Protein AF-A0A171C8D1-F1 (afdb_monomer_lite)

Sequence (77 aa):
MAVSKTARQSPLKVDPEANQLISQGAHFLGLTKKDLKNLGDGTVEAL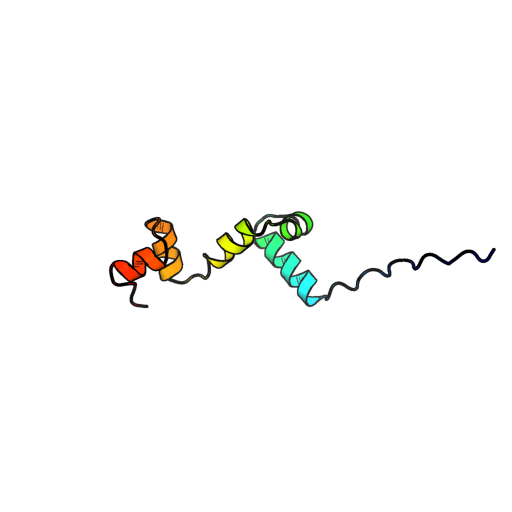QGLDGSLHADVILLIGLTAEEIDAVGGIDE

Structure (mmCIF, N/CA/C/O backbone):
data_AF-A0A171C8D1-F1
#
_entry.id   AF-A0A171C8D1-F1
#
loop_
_atom_site.group_PDB
_atom_site.id
_atom_site.type_symbol
_atom_site.label_atom_id
_atom_site.label_alt_id
_atom_site.label_comp_id
_atom_site.label_asym_id
_atom_site.label_entity_id
_atom_site.label_seq_id
_atom_site.pdbx_PDB_ins_code
_atom_site.Cartn_x
_atom_site.Cartn_y
_atom_site.Cartn_z
_atom_site.occupancy
_atom_si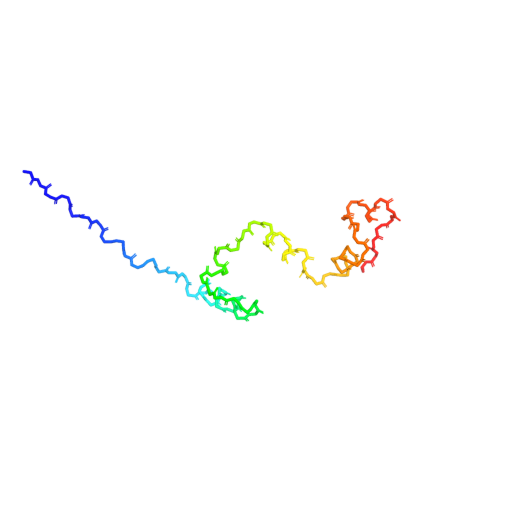te.B_iso_or_equiv
_atom_site.auth_seq_id
_atom_site.auth_comp_id
_atom_site.auth_asym_id
_atom_site.auth_atom_id
_atom_site.pdbx_PDB_model_num
ATOM 1 N N . MET A 1 1 ? 1.765 4.498 55.947 1.00 40.75 1 MET A N 1
ATOM 2 C CA . MET A 1 1 ? 1.910 3.949 54.581 1.00 40.75 1 MET A CA 1
ATOM 3 C C . MET A 1 1 ? 0.864 4.616 53.703 1.00 40.75 1 MET A C 1
ATOM 5 O O . MET A 1 1 ? -0.314 4.333 53.867 1.00 40.75 1 MET A O 1
ATOM 9 N N . ALA A 1 2 ? 1.261 5.590 52.883 1.00 44.50 2 ALA A N 1
ATOM 10 C CA . ALA A 1 2 ? 0.339 6.294 51.995 1.00 44.50 2 ALA A CA 1
ATOM 11 C C . ALA A 1 2 ? 0.154 5.466 50.716 1.00 44.50 2 ALA A C 1
ATOM 13 O O . ALA A 1 2 ? 1.126 5.173 50.026 1.00 44.50 2 ALA A O 1
ATOM 14 N N . VAL A 1 3 ? -1.083 5.055 50.438 1.00 46.28 3 VAL A N 1
ATOM 15 C CA . VAL A 1 3 ? -1.451 4.335 49.215 1.00 46.28 3 VAL A CA 1
ATOM 16 C C . VAL A 1 3 ? -1.348 5.309 48.043 1.00 46.28 3 VAL A C 1
ATOM 18 O O . VAL A 1 3 ? -2.124 6.260 47.938 1.00 46.28 3 VAL A O 1
ATOM 21 N N . SER A 1 4 ? -0.368 5.089 47.171 1.00 49.84 4 SER A N 1
ATOM 22 C CA . SER A 1 4 ? -0.226 5.791 45.901 1.00 49.84 4 SER A CA 1
ATOM 23 C C . SER A 1 4 ? -1.428 5.462 45.014 1.00 49.84 4 SER A C 1
ATOM 25 O O . SER A 1 4 ? -1.615 4.338 44.555 1.00 49.84 4 SER A O 1
ATOM 27 N N . LYS A 1 5 ? -2.284 6.463 44.803 1.00 48.75 5 LYS A N 1
ATOM 28 C CA . LYS A 1 5 ? -3.432 6.417 43.896 1.00 48.75 5 LYS A CA 1
ATOM 29 C C . LYS A 1 5 ? -2.932 6.087 42.487 1.00 48.75 5 LYS A C 1
ATOM 31 O O . LYS A 1 5 ? -2.344 6.947 41.838 1.00 48.75 5 LYS A O 1
ATOM 36 N N . THR A 1 6 ? -3.159 4.856 42.022 1.00 57.09 6 THR A N 1
ATOM 37 C CA . THR A 1 6 ? -2.939 4.448 40.628 1.00 57.09 6 THR A CA 1
ATOM 38 C C . THR A 1 6 ? -3.590 5.483 39.718 1.00 57.09 6 THR A C 1
ATOM 40 O O . THR A 1 6 ? -4.807 5.689 39.776 1.00 57.09 6 THR A O 1
ATOM 43 N N . ALA A 1 7 ? -2.779 6.177 38.918 1.00 53.50 7 ALA A N 1
ATOM 44 C CA . ALA A 1 7 ? -3.279 7.060 37.882 1.00 53.50 7 ALA A CA 1
ATOM 45 C C . ALA A 1 7 ? -4.140 6.202 36.952 1.00 53.50 7 ALA A C 1
ATOM 47 O O . ALA A 1 7 ? -3.631 5.342 36.236 1.00 53.50 7 ALA A O 1
ATOM 48 N N . ARG A 1 8 ? -5.464 6.383 37.018 1.00 47.62 8 ARG A N 1
ATOM 49 C CA . ARG A 1 8 ? -6.369 5.842 36.006 1.00 47.62 8 ARG A CA 1
ATOM 50 C C . ARG A 1 8 ? -5.843 6.375 34.683 1.00 47.62 8 ARG A C 1
ATOM 52 O O . ARG A 1 8 ? -5.781 7.593 34.530 1.00 47.62 8 ARG A O 1
ATOM 59 N N . GLN A 1 9 ? -5.414 5.493 33.782 1.00 44.34 9 GLN A N 1
ATOM 60 C CA . GLN A 1 9 ? -5.121 5.890 32.413 1.00 44.34 9 GLN A CA 1
ATOM 61 C C . GLN A 1 9 ? -6.402 6.525 31.879 1.00 44.34 9 GLN A C 1
ATOM 63 O O . GLN A 1 9 ? -7.395 5.840 31.635 1.00 44.34 9 GLN A O 1
ATOM 68 N N . SER A 1 10 ? -6.416 7.856 31.815 1.00 38.44 10 SER A N 1
ATOM 69 C CA . SER A 1 10 ? -7.455 8.603 31.126 1.00 38.44 10 SER A CA 1
ATOM 70 C C . SER A 1 10 ? -7.607 7.976 29.743 1.00 38.44 10 SER A C 1
ATOM 72 O O . SER A 1 10 ? -6.574 7.644 29.153 1.00 38.44 10 SER A O 1
ATOM 74 N N . PRO A 1 11 ? -8.835 7.792 29.223 1.00 49.12 11 PRO A N 1
ATOM 75 C CA . PRO A 1 11 ? -9.023 7.328 27.857 1.00 49.12 11 PRO A CA 1
ATOM 76 C C . PRO A 1 11 ? -8.135 8.192 26.970 1.00 49.12 11 PRO A C 1
ATOM 78 O O . PRO A 1 11 ? -8.322 9.412 26.944 1.00 49.12 11 PRO A O 1
ATOM 81 N N . LEU A 1 12 ? -7.100 7.593 26.365 1.00 57.88 12 LEU A N 1
ATOM 82 C CA . LEU A 1 12 ? -6.244 8.293 25.417 1.00 57.88 12 LEU A CA 1
ATOM 83 C C . LEU A 1 12 ? -7.215 8.901 24.419 1.00 57.88 12 LEU A C 1
ATOM 85 O O . LEU A 1 12 ? -7.942 8.163 23.753 1.00 57.88 12 LEU A O 1
ATOM 89 N N . LYS A 1 13 ? -7.317 10.232 24.412 1.00 59.66 13 LYS A N 1
ATOM 90 C CA . LYS A 1 13 ? -8.080 10.951 23.403 1.00 59.66 13 LYS A CA 1
ATOM 91 C C . LYS A 1 13 ? -7.352 10.663 22.103 1.00 59.66 13 LYS A C 1
ATOM 93 O O . LYS A 1 13 ? -6.393 11.348 21.770 1.00 59.66 13 LYS A O 1
ATOM 98 N N . VAL A 1 14 ? -7.727 9.561 21.461 1.00 64.31 14 VAL A N 1
ATOM 99 C CA . VAL A 1 14 ? -7.285 9.252 20.115 1.00 64.31 14 VAL A CA 1
ATOM 100 C C . VAL A 1 14 ? -7.785 10.424 19.304 1.00 64.31 14 VAL A C 1
ATOM 102 O O . VAL A 1 14 ? -8.975 10.748 19.357 1.00 64.31 14 VAL A O 1
ATOM 105 N N . ASP A 1 15 ? -6.844 11.105 18.672 1.00 78.38 15 ASP A N 1
ATOM 106 C CA . ASP A 1 15 ? -7.135 12.212 17.794 1.00 78.38 15 ASP A CA 1
ATOM 107 C C . ASP A 1 15 ? -8.286 11.812 16.838 1.00 78.38 15 ASP A C 1
ATOM 109 O O . ASP A 1 15 ? -8.273 10.701 16.284 1.00 78.38 15 ASP A O 1
ATOM 113 N N . PRO A 1 16 ? -9.357 12.623 16.741 1.00 79.56 16 PRO A N 1
ATOM 114 C CA . PRO A 1 16 ? -10.554 12.236 16.005 1.00 79.56 16 PRO A CA 1
ATOM 115 C C . PRO A 1 16 ? -10.274 12.027 14.514 1.00 79.56 16 PRO A C 1
ATOM 117 O O . PRO A 1 16 ? -10.894 11.148 13.913 1.00 79.56 16 PRO A O 1
ATOM 120 N N . GLU A 1 17 ? -9.323 12.771 13.948 1.00 81.44 17 GLU A N 1
ATOM 121 C CA . GLU A 1 17 ? -8.887 12.652 12.558 1.00 81.44 17 GLU A CA 1
ATOM 122 C C . GLU A 1 17 ? -8.136 11.331 12.351 1.00 81.44 17 GLU A C 1
ATOM 124 O O . GLU A 1 17 ? -8.511 10.526 11.496 1.00 81.44 17 GLU A O 1
ATOM 129 N N . ALA A 1 18 ? -7.185 11.007 13.231 1.00 80.88 18 ALA A N 1
ATOM 130 C CA . ALA A 1 18 ? -6.491 9.719 13.213 1.00 80.88 18 ALA A CA 1
ATOM 131 C C . ALA A 1 18 ? -7.463 8.532 13.344 1.00 80.88 18 ALA A C 1
ATOM 133 O O . ALA A 1 18 ? -7.326 7.512 12.665 1.00 80.88 18 ALA A O 1
ATOM 134 N N . ASN A 1 19 ? -8.489 8.647 14.192 1.00 83.75 19 ASN A N 1
ATOM 135 C CA . ASN A 1 19 ? -9.504 7.605 14.332 1.00 83.75 19 ASN A CA 1
ATOM 136 C C . ASN A 1 19 ? -10.384 7.467 13.076 1.00 83.75 19 ASN A C 1
ATOM 138 O O . ASN A 1 19 ? -10.799 6.350 12.750 1.00 83.75 19 ASN A O 1
ATOM 142 N N . GLN A 1 20 ? -10.673 8.561 12.366 1.00 85.56 20 GLN A N 1
ATOM 143 C CA . GLN A 1 20 ? -11.371 8.516 11.079 1.00 85.56 20 GLN A CA 1
ATOM 144 C C . GLN A 1 20 ? -10.518 7.838 10.006 1.00 85.56 20 GLN A C 1
ATOM 146 O O . GLN A 1 20 ? -11.015 6.911 9.366 1.00 85.56 20 GLN A O 1
ATOM 151 N N . LEU A 1 21 ? -9.237 8.196 9.891 1.00 84.94 21 LEU A N 1
ATOM 152 C CA . LEU A 1 21 ? -8.300 7.570 8.952 1.00 84.94 21 LEU A CA 1
ATOM 153 C C . LEU A 1 21 ? -8.171 6.061 9.198 1.00 84.94 21 LEU A C 1
ATOM 155 O O . LEU A 1 21 ? -8.333 5.265 8.277 1.00 84.94 21 LEU A O 1
ATOM 159 N N . ILE A 1 22 ? -8.005 5.641 10.457 1.00 84.44 22 ILE A N 1
ATOM 160 C CA . ILE A 1 22 ? -7.973 4.214 10.830 1.00 84.44 22 ILE A CA 1
ATOM 161 C C . ILE A 1 22 ? -9.292 3.513 10.477 1.00 84.44 22 ILE A C 1
ATOM 163 O O . ILE A 1 22 ? -9.294 2.351 10.079 1.00 84.44 22 ILE A O 1
ATOM 167 N N . SER A 1 23 ? -10.429 4.198 10.631 1.00 85.81 23 SER A N 1
ATOM 168 C CA . SER A 1 23 ? -11.739 3.632 10.285 1.00 85.81 23 SER A CA 1
ATOM 169 C C . SER A 1 23 ? -11.891 3.421 8.782 1.00 85.81 23 SER A C 1
ATOM 171 O O . SER A 1 23 ? -12.379 2.373 8.367 1.00 85.81 23 SER A O 1
ATOM 173 N N . GLN A 1 24 ? -11.475 4.405 7.986 1.00 87.06 24 GLN A N 1
ATOM 174 C CA . GLN A 1 24 ? -11.531 4.354 6.528 1.00 87.06 24 GLN A CA 1
ATOM 175 C C . GLN A 1 24 ? -10.568 3.304 5.976 1.00 87.06 24 GLN A C 1
ATOM 177 O O . GLN A 1 24 ? -10.992 2.461 5.190 1.00 87.06 24 GLN A O 1
ATOM 182 N N . GLY A 1 25 ? -9.320 3.286 6.453 1.00 83.62 25 GLY A N 1
ATOM 183 C CA . GLY A 1 25 ? -8.336 2.279 6.059 1.00 83.62 25 GLY A CA 1
ATOM 184 C C . GLY A 1 25 ? -8.802 0.860 6.386 1.00 83.62 25 GLY A C 1
ATOM 185 O O . GLY A 1 25 ? -8.669 -0.042 5.565 1.00 83.62 25 GLY A O 1
ATOM 186 N N . ALA A 1 26 ? -9.429 0.661 7.550 1.00 86.75 26 ALA A N 1
ATOM 187 C CA . ALA A 1 26 ? -9.916 -0.657 7.949 1.00 86.75 26 ALA A CA 1
ATOM 188 C C . ALA A 1 26 ? -11.062 -1.113 7.039 1.00 86.75 26 ALA A C 1
ATOM 190 O O . ALA A 1 26 ? -11.084 -2.258 6.599 1.00 86.75 26 ALA A O 1
ATOM 191 N N . HIS A 1 27 ? -11.975 -0.198 6.699 1.00 84.88 27 HIS A N 1
ATOM 192 C CA . HIS A 1 27 ? -13.060 -0.485 5.768 1.00 84.88 27 HIS A CA 1
ATOM 193 C C . HIS A 1 27 ? -12.548 -0.830 4.365 1.00 84.88 27 HIS A C 1
ATOM 195 O O . HIS A 1 27 ? -12.989 -1.822 3.792 1.00 84.88 27 HIS A O 1
ATOM 201 N N . PHE A 1 28 ? -11.599 -0.049 3.844 1.00 84.06 28 PHE A N 1
ATOM 202 C CA . PHE A 1 28 ? -11.013 -0.258 2.521 1.00 84.06 28 PHE A CA 1
ATOM 203 C C . PHE A 1 28 ? -10.310 -1.615 2.405 1.00 84.06 28 PHE A C 1
ATOM 205 O O . PHE A 1 28 ? -10.526 -2.345 1.444 1.00 84.06 28 PHE A O 1
ATOM 212 N N . LEU A 1 29 ? -9.528 -1.985 3.420 1.00 83.94 29 LEU A N 1
ATOM 213 C CA . LEU A 1 29 ? -8.788 -3.248 3.443 1.00 83.94 29 LEU A CA 1
ATOM 214 C C . LEU A 1 29 ? -9.646 -4.454 3.868 1.00 83.94 29 LEU A C 1
ATOM 216 O O . LEU A 1 29 ? -9.140 -5.571 3.928 1.00 83.94 29 LEU A O 1
ATOM 220 N N . GLY A 1 30 ? -10.928 -4.254 4.202 1.00 86.50 30 GLY A N 1
ATOM 221 C CA . GLY A 1 30 ? -11.799 -5.317 4.718 1.00 86.50 30 GLY A CA 1
ATOM 222 C C . GLY A 1 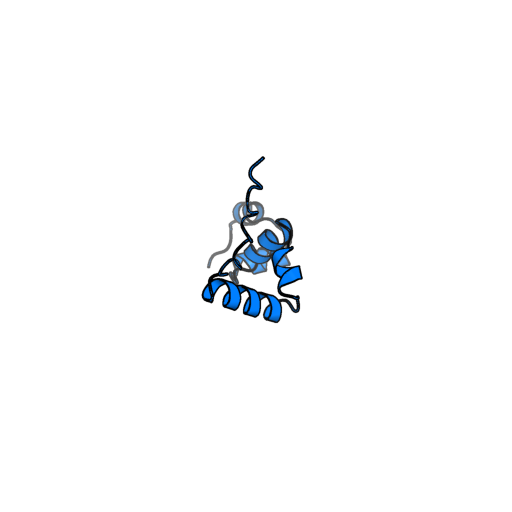30 ? -11.363 -5.863 6.086 1.00 86.50 30 GLY A C 1
ATOM 223 O O . GLY A 1 30 ? -11.713 -6.986 6.447 1.00 86.50 30 GLY A O 1
ATOM 224 N N . LEU A 1 31 ? -10.594 -5.082 6.847 1.00 88.44 31 LEU A N 1
ATOM 225 C CA . LEU A 1 31 ? -10.033 -5.448 8.146 1.00 88.44 31 LEU A CA 1
ATOM 226 C C . LEU A 1 31 ? -10.814 -4.801 9.291 1.00 88.44 31 LEU A C 1
ATOM 228 O O . LEU A 1 31 ? -11.526 -3.808 9.130 1.00 88.44 31 LEU A O 1
ATOM 232 N N . THR A 1 32 ? -10.639 -5.316 10.509 1.00 88.81 32 THR A N 1
ATOM 233 C CA . THR A 1 32 ? -11.073 -4.565 11.690 1.00 88.81 32 THR A CA 1
ATOM 234 C C . THR A 1 32 ? -10.058 -3.471 12.024 1.00 88.81 32 THR A C 1
ATOM 236 O O . THR A 1 32 ? -8.865 -3.599 11.752 1.00 88.81 32 THR A O 1
ATOM 239 N N . LYS A 1 33 ? -10.493 -2.398 12.703 1.00 87.00 33 LYS A N 1
ATOM 240 C CA . LYS A 1 33 ? -9.581 -1.336 13.182 1.00 87.00 33 LYS A CA 1
ATOM 241 C C . LYS A 1 33 ? -8.450 -1.870 14.063 1.00 87.00 33 LYS A C 1
ATOM 243 O O . LYS A 1 33 ? -7.397 -1.251 14.154 1.00 87.00 33 LYS A O 1
ATOM 248 N N . LYS A 1 34 ? -8.704 -2.969 14.779 1.00 86.88 34 LYS A N 1
ATOM 249 C CA . LYS A 1 34 ? -7.707 -3.624 15.624 1.00 86.88 34 LYS A CA 1
ATOM 250 C C . LYS A 1 34 ? -6.676 -4.336 14.755 1.00 86.88 3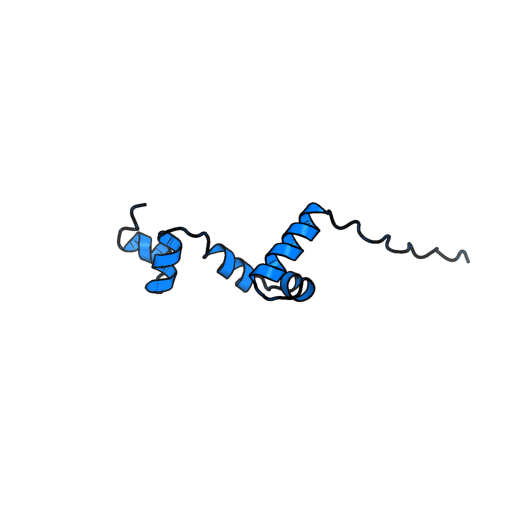4 LYS A C 1
ATOM 252 O O . LYS A 1 34 ? -5.491 -4.166 15.002 1.00 86.88 34 LYS A O 1
ATOM 257 N N . ASP A 1 35 ? -7.119 -5.082 13.751 1.00 84.88 35 ASP A N 1
ATOM 258 C CA . ASP A 1 35 ? -6.221 -5.828 12.865 1.00 84.88 35 ASP A CA 1
ATOM 259 C C . ASP A 1 35 ? -5.367 -4.881 12.026 1.00 84.88 35 ASP A C 1
ATOM 261 O O . ASP A 1 35 ? -4.167 -5.090 11.910 1.00 84.88 35 ASP A O 1
ATOM 265 N N . LEU A 1 36 ? -5.942 -3.762 11.576 1.00 83.75 36 LEU A N 1
ATOM 266 C CA . LEU A 1 36 ? -5.199 -2.712 10.882 1.00 83.75 36 LEU A CA 1
ATOM 267 C C . LEU A 1 36 ? -4.102 -2.069 11.746 1.00 83.75 36 LEU A C 1
ATOM 269 O O . LEU A 1 36 ? -3.066 -1.680 11.230 1.00 83.75 36 LEU A O 1
ATOM 273 N N . LYS A 1 37 ? -4.289 -1.968 13.067 1.00 82.31 37 LYS A N 1
ATOM 274 C CA . LYS A 1 37 ? -3.228 -1.495 13.978 1.00 82.31 37 LYS A CA 1
ATOM 275 C C . LYS A 1 37 ? -2.130 -2.529 14.218 1.00 82.31 37 LYS A C 1
ATOM 277 O O . LYS A 1 37 ? -1.070 -2.162 14.709 1.00 82.31 37 LYS A O 1
ATOM 282 N N . ASN A 1 38 ? -2.409 -3.795 13.924 1.00 83.00 38 ASN A N 1
ATOM 283 C CA . ASN A 1 38 ? -1.470 -4.903 14.061 1.00 83.00 38 ASN A CA 1
ATOM 284 C C . ASN A 1 38 ? -0.859 -5.297 12.710 1.00 83.00 38 ASN A C 1
ATOM 286 O O . ASN A 1 38 ? -0.258 -6.367 12.613 1.00 83.00 38 ASN A O 1
ATOM 290 N N . LEU A 1 39 ? -1.040 -4.472 11.673 1.00 81.00 39 LEU A N 1
ATOM 291 C CA . LEU A 1 39 ? -0.335 -4.644 10.413 1.00 81.00 39 LEU A CA 1
ATOM 292 C C . LEU A 1 39 ? 1.169 -4.604 10.713 1.00 81.00 39 LEU A C 1
ATOM 294 O O . LEU A 1 39 ? 1.648 -3.659 11.337 1.00 81.00 39 LEU A O 1
ATOM 298 N N . GLY A 1 40 ? 1.893 -5.652 10.326 1.00 78.69 40 GLY A N 1
ATOM 299 C CA . GLY A 1 40 ? 3.344 -5.683 10.488 1.00 78.69 40 GLY A CA 1
ATOM 300 C C . GLY A 1 40 ? 4.034 -4.761 9.485 1.00 78.69 40 GLY A C 1
ATOM 301 O O . GLY A 1 40 ? 3.454 -4.430 8.448 1.00 78.69 40 GLY A O 1
ATOM 302 N N . ASP A 1 41 ? 5.288 -4.410 9.768 1.00 74.44 41 ASP A N 1
ATOM 303 C CA . ASP A 1 41 ? 6.089 -3.486 8.952 1.00 74.44 41 ASP A CA 1
ATOM 304 C C . ASP A 1 41 ? 6.109 -3.886 7.466 1.00 74.44 41 ASP A C 1
ATOM 306 O O . ASP A 1 41 ? 5.834 -3.057 6.605 1.00 74.44 41 ASP A O 1
ATOM 310 N N . GLY A 1 42 ? 6.249 -5.182 7.161 1.00 67.44 42 GLY A N 1
ATOM 311 C CA . GLY A 1 42 ? 6.249 -5.668 5.775 1.00 67.44 42 GLY A CA 1
ATOM 312 C C . GLY A 1 42 ? 4.918 -5.500 5.028 1.00 67.44 42 GLY A C 1
ATOM 313 O O . GLY A 1 42 ? 4.899 -5.434 3.803 1.00 67.44 42 GLY A O 1
ATOM 314 N N . THR A 1 43 ? 3.784 -5.404 5.732 1.00 72.56 43 THR A N 1
ATOM 315 C CA . THR A 1 43 ? 2.500 -5.094 5.076 1.00 72.56 43 THR A CA 1
ATOM 316 C C . THR A 1 43 ? 2.375 -3.596 4.805 1.00 72.56 43 THR A C 1
ATOM 318 O O . THR A 1 43 ? 1.797 -3.205 3.798 1.00 72.56 43 THR A O 1
ATOM 321 N N . VAL A 1 44 ? 2.934 -2.754 5.678 1.00 75.25 44 VAL A N 1
ATOM 322 C CA . VAL A 1 44 ? 2.993 -1.304 5.453 1.00 75.25 44 VAL A CA 1
ATOM 323 C C . VAL A 1 44 ? 3.921 -0.986 4.281 1.00 75.25 44 VAL A C 1
ATOM 325 O O . VAL A 1 44 ? 3.533 -0.206 3.418 1.00 75.25 44 VAL A O 1
ATOM 328 N N . GLU A 1 45 ? 5.087 -1.631 4.196 1.00 70.00 45 GLU A N 1
ATOM 329 C CA . GLU A 1 45 ? 6.005 -1.507 3.052 1.00 70.00 45 GLU A CA 1
ATOM 330 C C . GLU A 1 45 ? 5.345 -1.952 1.741 1.00 70.00 45 GLU A C 1
ATOM 332 O O . GLU A 1 45 ? 5.408 -1.236 0.744 1.00 70.00 45 GLU A O 1
ATOM 337 N N . ALA A 1 46 ? 4.629 -3.080 1.744 1.00 68.25 46 ALA A N 1
ATOM 338 C CA . ALA A 1 46 ? 3.898 -3.532 0.561 1.00 68.25 46 ALA A CA 1
ATOM 339 C C . ALA A 1 46 ? 2.800 -2.543 0.127 1.00 68.25 46 ALA A C 1
ATOM 341 O O . ALA A 1 46 ? 2.602 -2.336 -1.066 1.00 68.25 46 ALA A O 1
ATOM 342 N N . LEU A 1 47 ? 2.101 -1.908 1.077 1.00 72.75 47 LEU A N 1
ATOM 343 C CA . LEU A 1 47 ? 1.099 -0.878 0.776 1.00 72.75 47 LEU A CA 1
ATOM 344 C C . LEU A 1 47 ? 1.726 0.421 0.249 1.00 72.75 47 LEU A C 1
ATOM 346 O O . LEU A 1 47 ? 1.099 1.095 -0.561 1.00 72.75 47 LEU A O 1
ATOM 350 N N . GLN A 1 48 ? 2.942 0.776 0.678 1.00 70.38 48 GLN A N 1
ATOM 351 C CA . GLN A 1 48 ? 3.673 1.928 0.131 1.00 70.38 48 GLN A CA 1
ATOM 352 C C . GLN A 1 48 ? 4.076 1.715 -1.329 1.00 70.38 48 GLN A C 1
ATOM 354 O O . GLN A 1 48 ? 4.075 2.669 -2.096 1.00 70.38 48 GLN A O 1
ATOM 359 N N . GLY A 1 49 ? 4.353 0.469 -1.723 1.00 66.50 49 GLY A N 1
ATOM 360 C CA . GLY A 1 49 ? 4.587 0.103 -3.119 1.00 66.50 49 GLY A CA 1
ATOM 361 C C . GLY A 1 49 ? 3.341 0.161 -4.010 1.00 66.50 49 GLY A C 1
ATOM 362 O O . GLY A 1 49 ? 3.465 -0.070 -5.201 1.00 66.50 49 GLY A O 1
ATOM 363 N N . LEU A 1 50 ? 2.152 0.450 -3.466 1.00 69.00 50 LEU A N 1
ATOM 364 C CA . LEU A 1 50 ? 0.899 0.637 -4.211 1.00 69.00 50 LEU A CA 1
ATOM 365 C C . LEU A 1 50 ? 0.509 2.122 -4.247 1.00 69.00 50 LEU A C 1
ATOM 367 O O . LEU A 1 50 ? -0.635 2.491 -3.974 1.00 69.00 50 LEU A O 1
ATOM 371 N N . ASP A 1 51 ? 1.476 2.986 -4.545 1.00 72.88 51 ASP A N 1
ATOM 372 C CA . ASP A 1 51 ? 1.299 4.442 -4.610 1.00 72.88 51 ASP A CA 1
ATOM 373 C C . ASP A 1 51 ? 0.474 4.916 -5.824 1.00 72.88 51 ASP A C 1
ATOM 375 O O . ASP A 1 51 ? 0.107 6.089 -5.908 1.00 72.88 51 ASP A O 1
ATOM 379 N N . GLY A 1 52 ? 0.129 3.995 -6.728 1.00 73.25 52 GLY A N 1
ATOM 380 C CA . GLY A 1 52 ? -0.648 4.261 -7.936 1.00 73.25 52 GLY A CA 1
ATOM 381 C C . GLY A 1 52 ? 0.175 4.839 -9.088 1.00 73.25 52 GLY A C 1
ATOM 382 O O . GLY A 1 52 ? -0.416 5.289 -10.070 1.00 73.25 52 GLY A O 1
ATOM 383 N N . SER A 1 53 ? 1.506 4.849 -8.974 1.00 79.75 53 SER A N 1
ATOM 384 C CA . SER A 1 53 ? 2.403 5.205 -10.073 1.00 79.75 53 SER A CA 1
ATOM 385 C C . SER A 1 53 ? 2.484 4.086 -11.114 1.00 79.75 53 SER A C 1
ATOM 387 O O . SER A 1 53 ? 2.343 2.898 -10.804 1.00 79.75 53 SER A O 1
ATOM 389 N N . LEU A 1 54 ? 2.782 4.459 -12.364 1.00 79.44 54 LEU A N 1
ATOM 390 C CA . LEU A 1 54 ? 3.097 3.480 -13.411 1.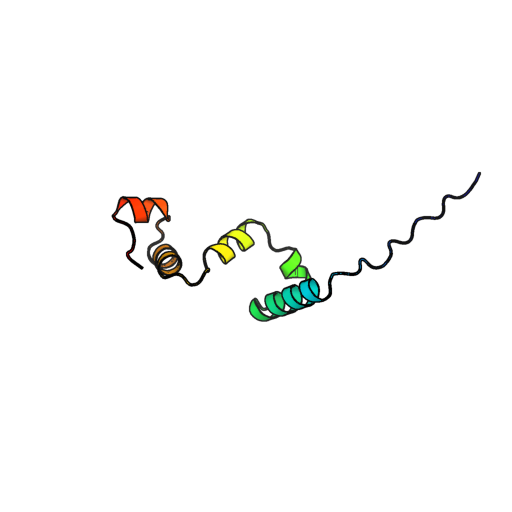00 79.44 54 LEU A CA 1
ATOM 391 C C . LEU A 1 54 ? 4.311 2.633 -13.003 1.00 79.44 54 LEU A C 1
ATOM 393 O O . LEU A 1 54 ? 4.388 1.445 -13.310 1.00 79.44 54 LEU A O 1
ATOM 397 N N . HIS A 1 55 ? 5.240 3.247 -12.276 1.00 81.94 55 HIS A N 1
ATOM 398 C CA . HIS A 1 55 ? 6.445 2.603 -11.791 1.00 81.94 55 HIS A CA 1
ATOM 399 C C . HIS A 1 55 ? 6.147 1.444 -10.824 1.00 81.94 55 HIS A C 1
ATOM 401 O O . HIS A 1 55 ? 6.667 0.340 -11.000 1.00 81.94 55 HIS A O 1
ATOM 407 N N . ALA A 1 56 ? 5.252 1.659 -9.858 1.00 76.88 56 ALA A N 1
ATOM 408 C CA . ALA A 1 56 ? 4.767 0.633 -8.935 1.00 76.88 56 ALA A CA 1
ATOM 409 C C . ALA A 1 56 ? 4.085 -0.549 -9.648 1.00 76.88 56 ALA A C 1
ATOM 411 O O . ALA A 1 56 ? 4.373 -1.713 -9.351 1.00 76.88 56 ALA A O 1
ATOM 412 N N . ASP A 1 57 ? 3.219 -0.263 -10.624 1.00 80.81 57 ASP A N 1
ATOM 413 C CA . ASP A 1 57 ? 2.510 -1.291 -11.394 1.00 80.81 57 ASP A CA 1
ATOM 414 C C . ASP A 1 57 ? 3.470 -2.154 -12.223 1.00 80.81 57 ASP A C 1
ATOM 416 O O . ASP A 1 57 ? 3.320 -3.379 -12.303 1.00 80.81 57 ASP A O 1
ATOM 420 N N . VAL A 1 58 ? 4.481 -1.527 -12.829 1.00 81.00 58 VAL A N 1
ATOM 421 C CA . VAL A 1 58 ? 5.489 -2.228 -13.628 1.00 81.00 58 VAL A CA 1
ATOM 422 C C . VAL A 1 58 ? 6.335 -3.144 -12.745 1.00 81.00 58 VAL A C 1
ATOM 424 O O . VAL A 1 58 ? 6.459 -4.318 -13.096 1.00 81.00 58 VAL A O 1
ATOM 427 N N . ILE A 1 59 ? 6.820 -2.673 -11.585 1.00 84.50 59 ILE A N 1
ATOM 428 C CA . ILE A 1 59 ? 7.522 -3.498 -10.577 1.00 84.50 59 ILE A CA 1
ATOM 429 C C . ILE A 1 59 ? 6.705 -4.745 -10.231 1.00 84.50 59 ILE A C 1
ATOM 431 O O . ILE A 1 59 ? 7.220 -5.866 -10.276 1.00 84.50 59 ILE A O 1
ATOM 435 N N . LEU A 1 60 ? 5.415 -4.564 -9.931 1.00 81.50 60 LEU A N 1
ATOM 436 C CA . LEU A 1 60 ? 4.528 -5.658 -9.545 1.00 81.50 60 LEU A CA 1
ATOM 437 C C . LEU A 1 60 ? 4.351 -6.691 -10.667 1.00 81.50 60 LEU A C 1
ATOM 439 O O . LEU A 1 60 ? 4.297 -7.892 -10.399 1.00 81.50 60 LEU A O 1
ATOM 443 N N . LEU A 1 61 ? 4.252 -6.237 -11.918 1.00 84.06 61 LEU A N 1
ATOM 444 C CA . LEU A 1 61 ? 3.988 -7.101 -13.066 1.00 84.06 61 LEU A CA 1
ATOM 445 C C . LEU A 1 61 ? 5.206 -7.933 -13.481 1.00 84.06 61 LEU A C 1
ATOM 447 O O . LEU A 1 61 ? 5.057 -9.099 -13.850 1.00 84.06 61 LEU A O 1
ATOM 451 N N . ILE A 1 62 ? 6.397 -7.333 -13.463 1.00 86.38 62 ILE A N 1
ATOM 452 C CA . ILE A 1 62 ? 7.621 -7.975 -13.968 1.00 86.38 62 ILE A CA 1
ATOM 453 C C . ILE A 1 62 ? 8.446 -8.641 -12.862 1.00 86.38 62 ILE A C 1
ATOM 455 O O . ILE A 1 62 ? 9.279 -9.495 -13.164 1.00 86.38 62 ILE A O 1
ATOM 459 N N . GLY A 1 63 ? 8.200 -8.284 -11.597 1.00 82.88 63 GLY A N 1
ATOM 460 C CA . GLY A 1 63 ? 8.887 -8.846 -10.435 1.00 82.88 63 GLY A CA 1
ATOM 461 C C . GLY A 1 63 ? 10.339 -8.388 -10.276 1.00 82.88 63 GLY A C 1
ATOM 462 O O . GLY A 1 63 ? 11.099 -9.063 -9.587 1.00 82.88 63 GLY A O 1
ATOM 463 N N . LEU A 1 64 ? 10.718 -7.283 -10.922 1.00 86.25 64 LEU A N 1
ATOM 464 C CA . LEU A 1 64 ? 12.022 -6.634 -10.764 1.00 86.25 64 LEU A CA 1
ATOM 465 C C . LEU A 1 64 ? 11.937 -5.532 -9.709 1.00 86.25 64 LEU A C 1
ATOM 467 O O . LEU A 1 64 ? 10.898 -4.882 -9.583 1.00 86.25 64 LEU A O 1
ATOM 471 N N . THR A 1 65 ? 13.022 -5.299 -8.974 1.00 84.38 65 THR A N 1
ATOM 472 C CA . THR A 1 65 ? 13.104 -4.166 -8.042 1.00 84.38 65 THR A CA 1
ATOM 473 C C . THR A 1 65 ? 13.252 -2.837 -8.787 1.00 84.38 65 THR A C 1
ATOM 475 O O . THR A 1 65 ? 13.583 -2.805 -9.973 1.00 84.38 65 THR A O 1
ATOM 478 N N . ALA A 1 66 ? 13.033 -1.718 -8.089 1.00 82.06 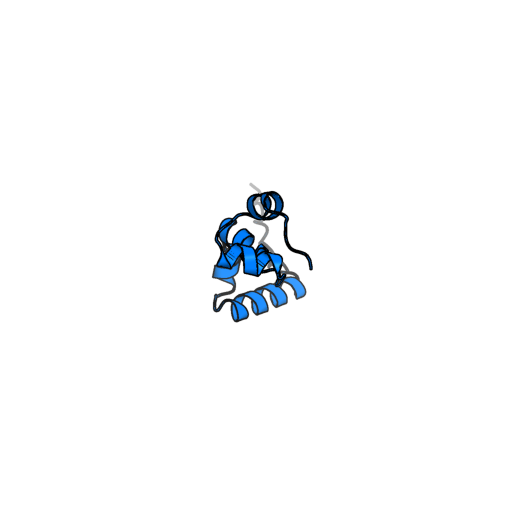66 ALA A N 1
ATOM 479 C CA . ALA A 1 66 ? 13.216 -0.381 -8.660 1.00 82.06 66 ALA A CA 1
ATOM 480 C C . ALA A 1 66 ? 14.634 -0.193 -9.230 1.00 82.06 66 ALA A C 1
ATOM 482 O O . ALA A 1 66 ? 14.813 0.318 -10.331 1.00 82.06 66 ALA A O 1
ATOM 483 N N . GLU A 1 67 ? 15.643 -0.697 -8.521 1.00 85.81 67 GLU A N 1
ATOM 484 C CA . GLU A 1 67 ? 17.042 -0.609 -8.937 1.00 85.81 67 GLU A CA 1
ATOM 485 C C . GLU A 1 67 ? 17.326 -1.451 -10.188 1.00 85.81 67 GLU A C 1
ATOM 487 O O . GLU A 1 67 ? 18.131 -1.065 -11.036 1.00 85.81 67 GLU A O 1
ATOM 492 N N . GLU A 1 68 ? 16.671 -2.607 -10.316 1.00 87.12 68 GLU A N 1
ATOM 493 C CA . GLU A 1 68 ? 16.788 -3.473 -11.492 1.00 87.12 68 GLU A CA 1
ATOM 494 C C . GLU A 1 68 ? 16.110 -2.857 -12.722 1.00 87.12 68 GLU A C 1
ATOM 496 O O . GLU A 1 68 ? 16.614 -3.002 -13.837 1.00 87.12 68 GLU A O 1
ATOM 501 N N . ILE A 1 69 ? 15.008 -2.131 -12.524 1.00 86.94 69 ILE A N 1
ATOM 502 C CA . ILE A 1 69 ? 14.326 -1.367 -13.575 1.00 86.94 69 ILE A CA 1
ATOM 503 C C . ILE A 1 69 ? 15.195 -0.201 -14.048 1.00 86.94 69 ILE A C 1
ATOM 505 O O . ILE A 1 69 ? 15.409 -0.039 -15.253 1.00 86.94 69 ILE A O 1
ATOM 509 N N . ASP A 1 70 ? 15.775 0.562 -13.124 1.00 87.81 70 ASP A N 1
ATOM 510 C CA . ASP A 1 70 ? 16.703 1.645 -13.460 1.00 87.81 70 ASP A CA 1
ATOM 511 C C . ASP A 1 70 ? 17.929 1.126 -14.224 1.00 87.81 70 ASP A C 1
ATOM 513 O O . ASP A 1 70 ? 18.383 1.743 -15.192 1.00 87.81 70 ASP A O 1
ATOM 517 N N . ALA A 1 71 ? 18.435 -0.056 -13.856 1.00 88.69 71 ALA A N 1
ATOM 518 C CA . ALA A 1 71 ? 19.575 -0.683 -14.523 1.00 88.69 71 ALA A CA 1
ATOM 519 C C . ALA A 1 71 ? 19.309 -1.054 -15.996 1.00 88.69 71 ALA A C 1
ATOM 521 O O . ALA A 1 71 ? 20.260 -1.146 -16.777 1.00 88.69 71 ALA A O 1
ATOM 522 N N . VAL A 1 72 ? 18.045 -1.251 -16.392 1.00 88.69 72 VAL A N 1
ATOM 523 C CA . VAL A 1 72 ? 17.654 -1.551 -17.784 1.00 88.69 72 VAL A CA 1
ATOM 524 C C . VAL A 1 72 ? 17.142 -0.334 -18.558 1.00 88.69 72 VAL A C 1
ATOM 526 O O . VAL A 1 72 ? 16.746 -0.474 -19.716 1.00 88.69 72 VAL A O 1
ATOM 529 N N . GLY A 1 73 ? 17.213 0.858 -17.962 1.00 87.44 73 GLY A N 1
ATOM 530 C CA . GLY A 1 73 ? 16.858 2.122 -18.608 1.00 87.44 73 GLY A CA 1
ATOM 531 C C . GLY A 1 73 ? 15.710 2.887 -17.952 1.00 87.44 73 GLY A C 1
ATOM 532 O O . GLY A 1 73 ? 15.399 3.973 -18.431 1.00 87.44 73 GLY A O 1
ATOM 533 N N . GLY A 1 74 ? 15.121 2.373 -16.869 1.00 86.62 74 GLY A N 1
ATOM 534 C CA . GLY A 1 74 ? 14.052 3.052 -16.138 1.00 86.62 74 GLY A CA 1
ATOM 535 C C . GLY A 1 74 ? 12.712 3.073 -16.881 1.00 86.62 74 GLY A C 1
ATOM 536 O O . GLY A 1 74 ? 12.509 2.371 -17.876 1.00 86.62 74 GLY A O 1
ATOM 537 N N . ILE A 1 75 ? 11.782 3.884 -16.374 1.00 82.25 75 ILE A N 1
ATOM 538 C CA . ILE A 1 75 ? 10.452 4.112 -16.952 1.00 82.25 75 ILE A CA 1
ATOM 539 C C . ILE A 1 75 ? 10.271 5.626 -17.100 1.00 82.25 75 ILE A C 1
ATOM 541 O O . ILE A 1 75 ? 10.473 6.358 -16.135 1.00 82.25 75 ILE A O 1
ATOM 545 N N . ASP A 1 76 ? 9.912 6.097 -18.294 1.00 75.00 76 ASP A N 1
ATOM 546 C CA . ASP A 1 76 ? 9.491 7.489 -18.505 1.00 75.00 76 ASP A CA 1
ATOM 547 C C . ASP A 1 76 ? 8.026 7.639 -18.048 1.00 75.00 76 ASP A C 1
ATOM 549 O O . ASP A 1 76 ? 7.154 6.924 -18.552 1.00 75.00 76 ASP A O 1
ATOM 553 N N . GLU A 1 77 ? 7.768 8.548 -17.099 1.00 62.16 77 GLU A N 1
ATOM 554 C CA . GLU A 1 77 ? 6.421 8.948 -16.639 1.00 62.16 77 GLU A CA 1
ATOM 555 C C . GLU A 1 77 ? 5.897 10.207 -17.348 1.00 62.16 77 GLU A C 1
ATOM 557 O O . GLU A 1 77 ? 6.652 11.202 -17.470 1.00 62.16 77 GLU A O 1
#

Foldseek 3Di:
DDDDDPPDPDPPPPPVVNVVVLVVVCVVVVHDSVVSVVDDPVNVVVVVLPPVDPLSVVCVVPVDDQVRCVVVPHDDD

Secondary structure (DSSP, 8-state):
---------------HHHHHHHHHHHHHTT--HHHHHT--HHHHHHHHT-SS-HHHHHHHHH---HHHHHHTT----

pLDDT: mean 75.47, std 13.61, range [38.44, 88.81]

Radius of gyration: 21.01 Å; chains: 1; bounding box: 33×22×73 Å